Protein AF-A0A8W8MFZ5-F1 (afdb_monomer_lite)

Organism: Magallana gigas (NCBI:txid29159)

pLDDT: mean 96.32, std 3.61, range [72.5, 98.56]

InterPro domains:
  IPR016039 Thiolase-like [G3DSA:3.40.47.10] (1-68)
  IPR016039 Thiolase-like [SSF53901] (1-67)
  IPR020613 Thiolase, conserved site [PS00737] (35-51)
  IPR020617 Thiolase, C-terminal [PF02803] (1-67)
  IPR050215 3-ketoacyl-CoA thiolase-like [PTHR43853] (1-67)

Sequence (68 aa):
GLTIDDIDVFEINEAFASQAYYTVKKLGIPSEKVNPLGGAIALGHPLGCTGARQIATLLHELERRGKR

Radius of gyration: 12.03 Å; chains: 1; bounding box: 26×24×32 Å

Secondary structure (DSSP, 8-state):
---STT-S-B----S-HHHHHHHHHHHT--GGGB-TT--HHHH---TTTHHHHHHHHHHHHHHHHT--

Foldseek 3Di:
DDALVLQQADEDACPDPVVSVCVCVVRVHDPCRYPVVDHCVVVNPPPVCRVVVSVVVVVVVCVVVVHD

Structure (mmCIF, N/CA/C/O backbone):
data_AF-A0A8W8MFZ5-F1
#
_entry.id   AF-A0A8W8MFZ5-F1
#
loop_
_atom_site.group_PDB
_atom_site.id
_atom_site.type_symbol
_atom_site.label_atom_id
_atom_site.label_alt_id
_atom_site.label_comp_id
_atom_site.label_asym_id
_atom_site.label_entity_id
_atom_site.label_seq_id
_atom_site.pdbx_PDB_ins_code
_atom_site.Cartn_x
_atom_site.Cartn_y
_atom_site.Cartn_z
_atom_site.occupancy
_atom_site.B_iso_or_equiv
_atom_site.auth_seq_id
_atom_site.auth_comp_id
_atom_site.auth_asym_id
_atom_site.auth_atom_id
_atom_site.pdbx_PDB_model_num
ATOM 1 N N . GLY A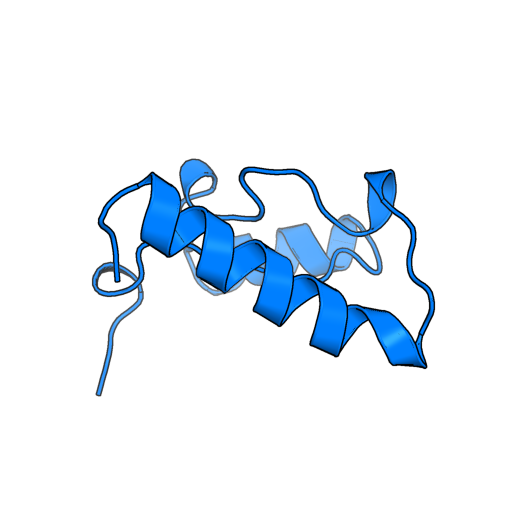 1 1 ? 0.582 0.244 21.010 1.00 84.06 1 GLY A N 1
ATOM 2 C CA . GLY A 1 1 ? 1.048 -0.391 19.763 1.00 84.06 1 GLY A CA 1
ATOM 3 C C . GLY A 1 1 ? -0.167 -0.868 19.005 1.00 84.06 1 GLY A C 1
ATOM 4 O O . GLY A 1 1 ? -1.139 -1.196 19.671 1.00 84.06 1 GLY A O 1
ATOM 5 N N . LEU A 1 2 ? -0.127 -0.842 17.674 1.00 94.81 2 LEU A N 1
ATOM 6 C CA . LEU A 1 2 ? -1.222 -1.296 16.810 1.00 94.81 2 LEU A CA 1
ATOM 7 C C . LEU A 1 2 ? -0.970 -2.737 16.349 1.00 94.81 2 LEU A C 1
ATOM 9 O O . LEU A 1 2 ? 0.181 -3.155 16.208 1.00 94.81 2 LEU A O 1
ATOM 13 N N . THR A 1 3 ? -2.048 -3.470 16.120 1.00 95.69 3 THR A N 1
ATOM 14 C CA . THR A 1 3 ? -2.089 -4.802 15.512 1.00 95.69 3 THR A CA 1
ATOM 15 C C . THR A 1 3 ? -2.499 -4.702 14.040 1.00 95.69 3 THR A C 1
ATOM 17 O O . THR A 1 3 ? -2.883 -3.636 13.568 1.00 95.69 3 THR A O 1
ATOM 20 N N . ILE A 1 4 ? -2.422 -5.807 13.289 1.00 95.12 4 ILE A N 1
ATOM 21 C CA . ILE A 1 4 ? -2.891 -5.854 11.890 1.00 95.12 4 ILE A CA 1
ATOM 22 C C . ILE A 1 4 ? -4.399 -5.584 11.792 1.00 95.12 4 ILE A C 1
ATOM 24 O O . ILE A 1 4 ? -4.858 -4.973 10.826 1.00 95.12 4 ILE A O 1
ATOM 28 N N . ASP A 1 5 ? -5.161 -6.005 12.800 1.00 93.88 5 ASP A N 1
ATOM 29 C CA . ASP A 1 5 ? -6.612 -5.841 12.818 1.00 93.88 5 ASP A CA 1
ATOM 30 C C . ASP A 1 5 ? -7.027 -4.378 12.998 1.00 93.88 5 ASP A C 1
ATOM 32 O O . ASP A 1 5 ? -8.056 -3.976 12.453 1.00 93.88 5 ASP A O 1
ATOM 36 N N . ASP A 1 6 ? -6.183 -3.572 13.651 1.00 95.50 6 ASP A N 1
ATOM 37 C CA . ASP A 1 6 ? -6.399 -2.136 13.862 1.00 95.50 6 ASP A CA 1
ATOM 38 C C . ASP A 1 6 ? -6.211 -1.290 12.590 1.00 95.50 6 ASP A C 1
ATOM 40 O O . ASP A 1 6 ? -6.526 -0.103 12.601 1.00 95.50 6 ASP A O 1
ATOM 44 N N . ILE A 1 7 ? -5.669 -1.863 11.507 1.00 96.31 7 ILE A N 1
ATOM 45 C CA . ILE A 1 7 ? -5.374 -1.137 10.265 1.00 96.31 7 ILE A CA 1
ATOM 46 C C . ILE A 1 7 ? -6.462 -1.410 9.226 1.00 96.31 7 ILE A C 1
ATOM 48 O O . ILE A 1 7 ? -6.746 -2.566 8.892 1.00 96.31 7 ILE A O 1
ATOM 52 N N . ASP A 1 8 ? -7.054 -0.352 8.671 1.00 96.06 8 ASP A N 1
ATOM 53 C CA . ASP A 1 8 ? -8.129 -0.467 7.683 1.00 96.06 8 ASP A CA 1
ATOM 54 C C . ASP A 1 8 ? -7.644 -0.712 6.247 1.00 96.06 8 ASP A C 1
ATOM 56 O O . ASP A 1 8 ? -8.282 -1.465 5.505 1.00 96.06 8 ASP A O 1
ATOM 60 N N . VAL A 1 9 ? -6.555 -0.053 5.838 1.00 97.12 9 VAL A N 1
ATOM 61 C CA . VAL A 1 9 ? -6.013 -0.097 4.471 1.00 97.12 9 VAL A CA 1
ATOM 62 C C . VAL A 1 9 ? -4.489 -0.164 4.513 1.00 97.12 9 VAL A C 1
ATOM 64 O O . VAL A 1 9 ? -3.838 0.594 5.228 1.00 97.12 9 VAL A O 1
ATOM 67 N N . PHE A 1 10 ? -3.919 -1.047 3.698 1.00 97.62 10 PHE A N 1
ATOM 68 C CA . PHE A 1 10 ? -2.484 -1.198 3.502 1.00 97.62 10 PHE A CA 1
ATOM 69 C C . PHE A 1 10 ? -2.113 -0.804 2.072 1.00 97.62 10 PHE A C 1
ATOM 71 O O . PHE A 1 10 ? -2.459 -1.500 1.119 1.00 97.62 10 PHE A O 1
ATOM 78 N N . GLU A 1 11 ? -1.360 0.284 1.929 1.00 97.88 11 GLU A N 1
ATOM 79 C CA . GLU A 1 11 ? -0.646 0.615 0.692 1.00 97.88 11 GLU A CA 1
ATOM 80 C C . GLU A 1 11 ? 0.745 -0.030 0.731 1.00 97.88 11 GLU A C 1
ATOM 82 O O . GLU A 1 11 ? 1.658 0.447 1.406 1.00 97.88 11 GLU A O 1
ATOM 87 N N . ILE A 1 12 ? 0.907 -1.142 0.015 1.00 97.94 12 ILE A N 1
ATOM 88 C CA . ILE A 1 12 ? 2.172 -1.872 -0.110 1.00 97.94 12 ILE A CA 1
ATOM 89 C C . ILE A 1 12 ? 2.664 -1.696 -1.539 1.00 97.94 12 ILE A C 1
ATOM 91 O O . ILE A 1 12 ? 1.994 -2.099 -2.488 1.00 97.94 12 ILE A O 1
ATOM 95 N N . ASN A 1 13 ? 3.850 -1.104 -1.705 1.00 97.75 13 ASN A N 1
ATOM 96 C CA . ASN A 1 13 ? 4.402 -0.895 -3.038 1.00 97.75 13 ASN A CA 1
ATOM 97 C C . ASN A 1 13 ? 4.593 -2.233 -3.771 1.00 97.75 13 ASN A C 1
ATOM 99 O O . ASN A 1 13 ? 5.234 -3.152 -3.262 1.00 97.75 13 ASN A O 1
ATOM 103 N N . GLU A 1 14 ? 4.079 -2.317 -4.993 1.00 97.75 14 GLU A N 1
ATOM 104 C CA . GLU A 1 14 ? 4.146 -3.513 -5.833 1.00 97.75 14 GLU A CA 1
ATOM 105 C C . GLU A 1 14 ? 5.358 -3.438 -6.763 1.00 97.75 14 GLU A C 1
ATOM 107 O O . GLU A 1 14 ? 5.222 -3.424 -7.983 1.00 97.75 14 GLU A O 1
ATOM 112 N N . ALA A 1 15 ? 6.565 -3.360 -6.194 1.00 96.88 15 ALA A N 1
ATOM 113 C CA . ALA A 1 15 ? 7.784 -3.352 -7.006 1.00 96.88 15 ALA A CA 1
ATOM 114 C C . ALA A 1 15 ? 7.887 -4.629 -7.863 1.00 96.88 15 ALA A C 1
ATOM 116 O O . ALA A 1 15 ? 8.255 -4.573 -9.032 1.00 96.88 15 ALA A O 1
ATOM 117 N N . PHE A 1 16 ? 7.505 -5.772 -7.278 1.00 97.94 16 PHE A N 1
ATOM 118 C CA . PHE A 1 16 ? 7.332 -7.056 -7.954 1.00 97.94 16 PHE A CA 1
ATOM 119 C C . PHE A 1 16 ? 6.202 -7.849 -7.288 1.00 97.94 16 PHE A C 1
ATOM 121 O O . PHE A 1 16 ? 6.078 -7.844 -6.060 1.00 97.94 16 PHE A O 1
ATOM 128 N N . ALA A 1 17 ? 5.429 -8.604 -8.075 1.00 97.88 17 ALA A N 1
ATOM 129 C CA . ALA A 1 17 ? 4.312 -9.404 -7.562 1.00 97.88 17 ALA A CA 1
ATOM 1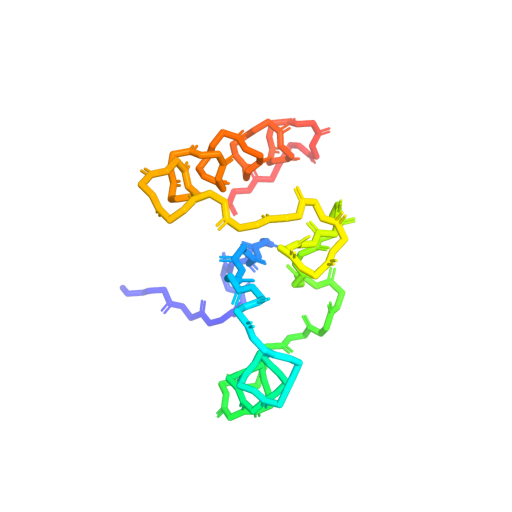30 C C . ALA A 1 17 ? 4.749 -10.439 -6.509 1.00 97.88 17 ALA A C 1
ATOM 132 O O . ALA A 1 17 ? 4.071 -10.632 -5.503 1.00 97.88 17 ALA A O 1
ATOM 133 N N . SER A 1 18 ? 5.909 -11.075 -6.706 1.00 98.38 18 SER A N 1
ATOM 134 C CA . SER A 1 18 ? 6.461 -12.068 -5.777 1.00 98.38 18 SER A CA 1
ATOM 135 C C . SER A 1 18 ? 6.756 -11.477 -4.398 1.00 98.38 18 SER A C 1
ATOM 137 O O . SER A 1 18 ? 6.385 -12.065 -3.382 1.00 98.38 18 SER A O 1
ATOM 139 N N . GLN A 1 19 ? 7.384 -10.299 -4.358 1.00 98.38 19 GLN A N 1
ATOM 140 C CA . GLN A 1 19 ? 7.684 -9.596 -3.115 1.00 98.38 19 GLN A CA 1
ATOM 141 C C . GLN A 1 19 ? 6.400 -9.133 -2.425 1.00 98.38 19 GLN A C 1
ATOM 143 O O . GLN A 1 19 ? 6.248 -9.376 -1.228 1.00 98.38 19 GLN A O 1
ATOM 148 N N . ALA A 1 20 ? 5.475 -8.507 -3.159 1.00 97.94 20 ALA A N 1
ATOM 149 C CA . ALA A 1 20 ? 4.219 -8.020 -2.591 1.00 97.94 20 ALA A CA 1
ATOM 150 C C . ALA A 1 20 ? 3.398 -9.172 -1.986 1.00 97.94 20 ALA A C 1
ATOM 152 O O . ALA A 1 20 ? 3.003 -9.110 -0.820 1.00 97.94 20 ALA A O 1
ATOM 153 N N . TYR A 1 21 ? 3.238 -10.273 -2.731 1.00 98.06 21 TYR A N 1
ATOM 154 C CA . TYR A 1 21 ? 2.542 -11.469 -2.258 1.00 98.06 21 TYR A CA 1
ATOM 155 C C . TYR A 1 21 ? 3.210 -12.082 -1.021 1.00 98.06 21 TYR A C 1
ATOM 157 O O . TYR A 1 21 ? 2.528 -12.430 -0.053 1.00 98.06 21 TYR A O 1
ATOM 165 N N . TYR A 1 22 ? 4.544 -12.191 -1.021 1.00 98.56 22 TYR A N 1
ATOM 166 C CA . TYR A 1 22 ? 5.281 -12.707 0.130 1.00 98.56 22 TYR A CA 1
ATOM 167 C C . TYR A 1 22 ? 5.050 -11.851 1.380 1.00 98.56 22 TYR A C 1
ATOM 169 O O . TYR A 1 22 ? 4.763 -12.410 2.436 1.00 98.56 22 TYR A O 1
ATOM 177 N N . THR A 1 23 ? 5.123 -10.521 1.269 1.00 98.25 23 THR A N 1
ATOM 178 C CA . THR A 1 23 ? 4.903 -9.602 2.397 1.00 98.25 23 THR A CA 1
ATOM 179 C C . THR A 1 23 ? 3.505 -9.764 2.991 1.00 98.25 23 THR A C 1
ATOM 181 O O . THR A 1 23 ? 3.382 -9.963 4.199 1.00 98.25 23 THR A O 1
ATOM 184 N N . VAL A 1 24 ? 2.465 -9.752 2.149 1.00 98.12 24 VAL A N 1
ATOM 185 C CA . VAL A 1 24 ? 1.064 -9.915 2.579 1.00 98.12 24 VAL A CA 1
ATOM 186 C C . VAL A 1 24 ? 0.869 -11.249 3.297 1.00 98.12 24 VAL A C 1
ATOM 188 O O . VAL A 1 24 ? 0.357 -11.287 4.416 1.00 98.12 24 VAL A O 1
ATOM 191 N N . LYS A 1 25 ? 1.359 -12.343 2.700 1.00 98.06 25 LYS A N 1
ATOM 192 C CA . LYS A 1 25 ? 1.252 -13.687 3.278 1.00 98.06 25 LYS A CA 1
ATOM 193 C C . LYS A 1 25 ? 2.035 -13.824 4.582 1.00 98.06 25 LYS A C 1
ATOM 195 O O . LYS A 1 25 ? 1.547 -14.437 5.527 1.00 98.06 25 LYS A O 1
ATOM 200 N N . LYS A 1 26 ? 3.255 -13.284 4.639 1.00 98.19 26 LYS A N 1
ATOM 201 C CA . LYS A 1 26 ? 4.145 -13.414 5.799 1.00 98.19 26 LYS A CA 1
ATOM 202 C C . LYS A 1 26 ? 3.620 -12.653 7.014 1.00 98.19 26 LYS A C 1
ATOM 204 O O . LYS A 1 26 ? 3.824 -13.120 8.132 1.00 98.19 26 LYS A O 1
ATOM 209 N N . LEU A 1 27 ? 2.972 -11.512 6.787 1.00 97.38 27 LEU A N 1
ATOM 210 C CA . LEU A 1 27 ? 2.383 -10.677 7.834 1.00 97.38 27 LEU A CA 1
ATOM 211 C C . LEU A 1 27 ? 0.924 -11.039 8.151 1.00 97.38 27 LEU A C 1
ATOM 213 O O . LEU A 1 27 ? 0.377 -10.508 9.110 1.00 97.38 27 LEU A O 1
ATOM 217 N N . GLY A 1 28 ? 0.304 -11.941 7.380 1.00 97.25 28 GLY A N 1
ATOM 218 C CA . GLY A 1 28 ? -1.084 -12.358 7.589 1.00 97.25 28 GLY A CA 1
ATOM 219 C C . GLY A 1 28 ? -2.098 -11.246 7.316 1.00 97.25 28 GLY A C 1
ATOM 220 O O . GLY A 1 28 ? -3.128 -11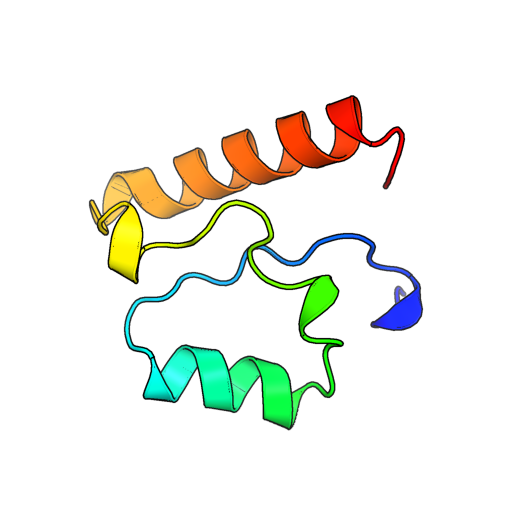.188 7.978 1.00 97.25 28 GLY A O 1
ATOM 221 N N . ILE A 1 29 ? -1.800 -10.346 6.374 1.00 98.00 29 ILE A N 1
ATOM 222 C CA . ILE A 1 29 ? -2.672 -9.207 6.068 1.00 98.00 29 ILE A CA 1
ATOM 223 C C . ILE A 1 29 ? -3.859 -9.698 5.223 1.00 98.00 29 ILE A C 1
ATOM 225 O O . ILE A 1 29 ? -3.629 -10.351 4.199 1.00 98.00 29 ILE A O 1
ATOM 229 N N . PRO A 1 30 ? -5.113 -9.374 5.594 1.00 96.88 30 PRO A N 1
ATOM 230 C CA . PRO A 1 30 ? -6.273 -9.688 4.767 1.00 96.88 30 PRO A CA 1
ATOM 231 C C . PRO A 1 30 ? -6.165 -9.021 3.390 1.00 96.88 30 PRO A C 1
ATOM 233 O O . PRO A 1 30 ? -5.943 -7.812 3.289 1.00 96.88 30 PRO A O 1
ATOM 236 N N . SER A 1 31 ? -6.298 -9.804 2.318 1.00 95.69 31 SER A N 1
ATOM 237 C CA . SER A 1 31 ? -6.055 -9.348 0.940 1.00 95.69 31 SER A CA 1
ATOM 238 C C . SER A 1 31 ? -6.944 -8.179 0.512 1.00 95.69 31 SER A C 1
ATOM 240 O O . SER A 1 31 ? -6.511 -7.319 -0.243 1.00 95.69 31 SER A O 1
ATOM 242 N N . GLU A 1 32 ? -8.166 -8.112 1.031 1.00 95.81 32 GLU A N 1
ATOM 243 C CA . GLU A 1 32 ? -9.150 -7.064 0.767 1.00 95.81 32 GLU A CA 1
ATOM 244 C C . GLU A 1 32 ? -8.757 -5.692 1.337 1.00 95.81 32 GLU A C 1
ATOM 246 O O . GLU A 1 32 ? -9.312 -4.669 0.926 1.00 95.81 32 GLU A O 1
ATOM 251 N N . LYS A 1 33 ? -7.798 -5.657 2.273 1.00 96.38 33 LYS A N 1
ATOM 252 C CA . LYS A 1 33 ? -7.243 -4.419 2.831 1.00 96.38 33 LYS A CA 1
ATOM 253 C C . LYS A 1 33 ? -6.020 -3.917 2.053 1.00 96.38 33 LYS A C 1
ATOM 255 O O . LYS A 1 33 ? -5.596 -2.790 2.290 1.00 96.38 33 LYS A O 1
ATOM 260 N N . VAL A 1 34 ? -5.440 -4.715 1.152 1.00 98.06 34 VAL A N 1
ATOM 261 C CA . VAL A 1 34 ? -4.188 -4.386 0.449 1.00 98.06 34 VAL A CA 1
ATOM 262 C C . VAL A 1 34 ? -4.483 -3.730 -0.897 1.00 98.06 34 VAL A C 1
ATOM 264 O O . VAL A 1 34 ? -5.191 -4.308 -1.716 1.00 98.06 34 VAL A O 1
ATOM 267 N N . ASN A 1 35 ? -3.907 -2.548 -1.138 1.00 98.00 35 ASN A N 1
ATOM 268 C CA . ASN A 1 35 ? -3.956 -1.817 -2.412 1.00 98.00 35 ASN A CA 1
ATOM 269 C C . ASN A 1 35 ? -5.359 -1.797 -3.064 1.00 98.00 35 ASN A C 1
ATOM 271 O O . ASN A 1 35 ? -5.504 -2.194 -4.223 1.00 98.00 35 ASN A O 1
ATOM 275 N N . PRO A 1 36 ? -6.417 -1.334 -2.368 1.00 96.81 36 PRO A N 1
ATOM 276 C CA . PRO A 1 36 ? -7.790 -1.420 -2.874 1.00 96.81 36 PRO A CA 1
ATOM 277 C C . PRO A 1 36 ? -8.043 -0.624 -4.167 1.00 96.81 36 PRO A C 1
ATOM 279 O O . PRO A 1 36 ? -9.073 -0.819 -4.808 1.00 96.81 36 PRO A O 1
ATOM 282 N N . LEU A 1 37 ? -7.132 0.284 -4.536 1.00 97.19 37 LEU A N 1
ATOM 283 C CA . LEU A 1 37 ? -7.175 1.084 -5.764 1.00 97.19 37 LEU A CA 1
ATOM 284 C C . LEU A 1 37 ? -6.130 0.646 -6.810 1.00 97.19 37 LEU A C 1
ATOM 286 O O . LEU A 1 37 ? -5.921 1.349 -7.798 1.00 97.19 37 LEU A O 1
ATOM 290 N N . GLY A 1 38 ? -5.485 -0.507 -6.603 1.00 96.69 38 GLY A N 1
ATOM 291 C CA . GLY A 1 38 ? -4.351 -0.974 -7.399 1.00 96.69 38 GLY A CA 1
ATOM 292 C C . GLY A 1 38 ? -3.024 -0.321 -6.996 1.00 96.69 38 GLY A C 1
ATOM 293 O O . GLY A 1 38 ? -2.991 0.741 -6.375 1.00 96.69 38 GLY A O 1
ATOM 294 N N . GLY A 1 39 ? -1.911 -0.971 -7.341 1.00 97.12 39 GLY A N 1
ATOM 295 C CA . GLY A 1 39 ? -0.568 -0.525 -6.978 1.00 97.12 39 GLY A CA 1
ATOM 296 C C . GLY A 1 39 ? 0.353 -0.301 -8.175 1.00 97.12 39 GLY A C 1
ATOM 297 O O . GLY A 1 39 ? -0.073 -0.044 -9.302 1.00 97.12 39 GLY A O 1
ATOM 298 N N . ALA A 1 40 ? 1.656 -0.349 -7.912 1.00 97.81 40 ALA A N 1
ATOM 299 C CA . ALA A 1 40 ? 2.691 0.035 -8.866 1.00 97.81 40 ALA A CA 1
ATOM 300 C C . ALA A 1 40 ? 2.800 -0.875 -10.103 1.00 97.81 40 ALA A C 1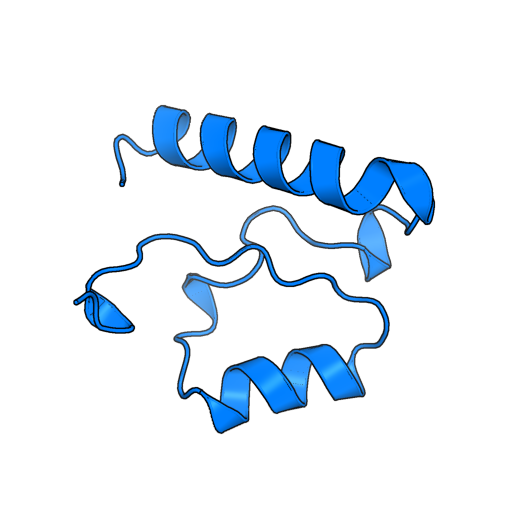
ATOM 302 O O . ALA A 1 40 ? 3.311 -0.419 -11.125 1.00 97.81 40 ALA A O 1
ATOM 303 N N . ILE A 1 41 ? 2.282 -2.111 -10.062 1.00 97.44 41 ILE A N 1
ATOM 304 C CA . ILE A 1 41 ? 2.219 -2.973 -11.257 1.00 97.44 41 ILE A CA 1
ATOM 305 C C . ILE A 1 41 ? 1.291 -2.356 -12.311 1.00 97.44 41 ILE A C 1
ATOM 307 O O . ILE A 1 41 ? 1.601 -2.395 -13.499 1.00 97.44 41 ILE A O 1
ATOM 311 N N . ALA A 1 42 ? 0.174 -1.763 -11.880 1.00 97.81 42 ALA A N 1
ATOM 312 C CA . ALA A 1 42 ? -0.790 -1.117 -12.769 1.00 97.81 42 ALA A CA 1
ATOM 313 C C . ALA A 1 42 ? -0.484 0.374 -12.991 1.00 97.81 42 ALA A C 1
ATOM 315 O O . ALA A 1 42 ? -0.564 0.867 -14.112 1.00 97.81 42 ALA A O 1
ATOM 316 N N . LEU A 1 43 ? -0.136 1.096 -11.922 1.00 96.44 43 LEU A N 1
ATOM 317 C CA . LEU A 1 43 ? 0.020 2.557 -11.919 1.00 96.44 43 LEU A CA 1
ATOM 318 C C . LEU A 1 43 ? 1.442 3.024 -12.270 1.00 96.44 43 LEU A C 1
ATOM 320 O O . LEU A 1 43 ? 1.676 4.219 -12.454 1.00 96.44 43 LEU A O 1
ATOM 324 N N . GLY A 1 44 ? 2.394 2.096 -12.351 1.00 95.56 44 GLY A N 1
ATOM 325 C CA . GLY A 1 44 ? 3.807 2.383 -12.551 1.00 95.56 44 GLY A CA 1
ATOM 326 C C . GLY A 1 44 ? 4.544 2.775 -11.266 1.00 95.56 44 GLY A C 1
ATOM 327 O O . GLY A 1 44 ? 3.956 3.093 -10.229 1.00 95.56 44 GLY A O 1
ATOM 328 N N . HIS A 1 45 ? 5.876 2.760 -11.355 1.00 97.06 45 HIS A N 1
ATOM 329 C CA . HIS A 1 45 ? 6.778 3.017 -10.232 1.00 97.06 45 HIS A CA 1
ATOM 330 C C . HIS A 1 45 ? 7.828 4.096 -10.559 1.00 97.06 45 HIS A C 1
ATOM 332 O O . HIS A 1 45 ? 9.006 3.786 -10.755 1.00 97.06 45 HIS A O 1
ATOM 338 N N . PRO A 1 46 ? 7.450 5.388 -10.614 1.00 94.31 46 PRO A N 1
ATOM 339 C CA . PRO A 1 46 ? 8.433 6.464 -10.602 1.00 94.31 46 PRO A CA 1
ATOM 340 C C . PRO A 1 46 ? 9.121 6.479 -9.229 1.00 94.31 46 PRO A C 1
ATOM 342 O O . PRO A 1 46 ? 8.512 6.878 -8.230 1.00 94.31 46 PRO A O 1
ATOM 345 N N . LEU A 1 47 ? 10.376 6.013 -9.181 1.00 92.75 47 LEU A N 1
ATOM 346 C CA . LEU A 1 47 ? 11.123 5.689 -7.953 1.00 92.75 47 LEU A CA 1
ATOM 347 C C . LEU A 1 47 ? 10.968 6.747 -6.846 1.00 92.75 47 LEU A C 1
ATOM 349 O O . LEU A 1 47 ? 10.509 6.430 -5.753 1.00 92.75 47 LEU A O 1
ATOM 353 N N . GLY A 1 48 ? 11.271 8.015 -7.139 1.00 95.81 48 GLY A N 1
ATOM 354 C CA . GLY A 1 48 ? 11.209 9.097 -6.146 1.00 95.81 48 GLY A CA 1
ATOM 355 C C . GLY A 1 48 ? 9.798 9.582 -5.786 1.00 95.81 48 GLY A C 1
ATOM 356 O O . GLY A 1 48 ? 9.603 10.156 -4.722 1.00 95.81 48 GLY A O 1
ATOM 357 N N . CYS A 1 49 ? 8.801 9.354 -6.645 1.00 97.31 49 CYS A N 1
ATOM 358 C CA . CYS A 1 49 ? 7.436 9.860 -6.448 1.00 97.31 49 CYS A CA 1
ATOM 359 C C . CYS A 1 49 ? 6.531 8.850 -5.723 1.00 97.31 49 CYS A C 1
ATOM 361 O O . CYS A 1 49 ? 5.571 9.233 -5.057 1.00 97.31 49 CYS A O 1
ATOM 363 N N . THR A 1 50 ? 6.847 7.555 -5.804 1.00 97.44 50 THR A N 1
ATOM 364 C CA . THR A 1 50 ? 5.937 6.488 -5.363 1.00 97.44 50 THR A CA 1
ATOM 365 C C . THR A 1 50 ? 5.515 6.610 -3.903 1.00 97.44 50 THR A C 1
ATOM 367 O O . THR A 1 50 ? 4.324 6.517 -3.631 1.00 97.44 50 THR A O 1
ATOM 370 N N . GLY A 1 51 ? 6.439 6.889 -2.980 1.00 97.19 51 GLY A N 1
ATOM 371 C CA . GLY A 1 51 ? 6.086 7.045 -1.565 1.00 97.19 51 GLY A CA 1
ATOM 372 C C . GLY A 1 51 ? 5.093 8.189 -1.327 1.00 97.19 51 GLY A C 1
ATOM 373 O O . GLY A 1 51 ? 4.091 8.008 -0.641 1.00 97.19 51 GLY A O 1
ATOM 374 N N . ALA A 1 52 ? 5.317 9.344 -1.963 1.00 98.12 52 ALA A N 1
ATOM 375 C CA . ALA A 1 52 ? 4.413 10.490 -1.863 1.00 98.12 52 ALA A CA 1
ATOM 376 C C . ALA A 1 52 ? 3.037 10.188 -2.481 1.00 98.12 52 ALA A C 1
ATOM 378 O O . ALA A 1 52 ? 2.007 10.480 -1.872 1.00 98.12 52 ALA A O 1
ATOM 379 N N . ARG A 1 53 ? 3.014 9.542 -3.656 1.00 97.75 53 ARG A N 1
ATOM 380 C CA . ARG A 1 53 ? 1.774 9.092 -4.303 1.00 97.75 53 ARG A CA 1
ATOM 381 C C . ARG A 1 53 ? 0.989 8.144 -3.395 1.00 97.75 53 ARG A C 1
ATOM 383 O O . ARG A 1 53 ? -0.208 8.342 -3.242 1.00 97.75 53 ARG A O 1
ATOM 390 N N . GLN A 1 54 ? 1.636 7.144 -2.796 1.00 98.00 54 GLN A N 1
ATOM 391 C CA . GLN A 1 54 ? 0.964 6.167 -1.932 1.00 98.00 54 GLN A CA 1
ATOM 392 C C . GLN A 1 54 ? 0.332 6.817 -0.705 1.00 98.00 54 GLN A C 1
ATOM 394 O O . GLN A 1 54 ? -0.809 6.503 -0.383 1.00 98.00 54 GLN A O 1
ATOM 399 N N . ILE A 1 55 ? 1.024 7.766 -0.065 1.00 97.94 55 ILE A N 1
ATOM 400 C CA . ILE A 1 55 ? 0.455 8.533 1.052 1.00 97.94 55 ILE A CA 1
ATOM 401 C C . ILE A 1 55 ? -0.790 9.297 0.592 1.00 97.94 55 ILE A C 1
ATOM 403 O O . ILE A 1 55 ? -1.827 9.229 1.247 1.00 97.94 55 ILE A O 1
ATOM 407 N N . ALA A 1 56 ? -0.715 9.987 -0.551 1.00 97.88 56 ALA A N 1
ATOM 408 C CA . ALA A 1 56 ? -1.861 10.709 -1.093 1.00 97.88 56 ALA A CA 1
ATOM 409 C C . ALA A 1 56 ? -3.032 9.761 -1.403 1.00 97.88 56 ALA A C 1
ATOM 411 O O . ALA A 1 56 ? -4.156 10.036 -0.991 1.00 97.88 56 ALA A O 1
ATOM 412 N N . THR A 1 57 ? -2.775 8.631 -2.067 1.00 98.00 57 THR A N 1
ATOM 413 C CA . THR A 1 57 ? -3.784 7.605 -2.366 1.00 98.00 57 THR A CA 1
ATOM 414 C C . THR A 1 57 ? -4.430 7.062 -1.088 1.00 98.00 57 THR A C 1
ATOM 416 O O . THR A 1 57 ? -5.656 7.025 -1.005 1.00 98.00 57 THR A O 1
ATOM 419 N N . LEU A 1 58 ? -3.629 6.709 -0.077 1.00 97.69 58 LEU A N 1
ATOM 420 C CA . LEU A 1 58 ? -4.108 6.168 1.196 1.00 97.69 58 LEU A CA 1
ATOM 421 C C . LEU A 1 58 ? -5.015 7.157 1.932 1.00 97.69 58 LEU A C 1
ATOM 423 O O . LEU A 1 58 ? -6.119 6.793 2.326 1.00 97.69 58 LEU A O 1
ATOM 427 N N . LEU A 1 59 ? -4.570 8.406 2.100 1.00 97.62 59 LEU A N 1
ATOM 428 C CA . LEU A 1 59 ? -5.317 9.411 2.861 1.00 97.62 59 LEU A CA 1
ATOM 429 C C . LEU A 1 59 ? -6.673 9.724 2.220 1.00 97.62 59 LEU A C 1
ATOM 431 O O . LEU A 1 59 ? -7.681 9.743 2.924 1.00 97.62 59 LEU A O 1
ATOM 435 N N . HIS A 1 60 ? -6.717 9.891 0.894 1.00 97.50 60 HIS A N 1
ATOM 436 C CA . HIS A 1 60 ? -7.979 10.128 0.186 1.00 97.50 60 HIS A CA 1
ATOM 437 C C . HIS A 1 60 ? -8.902 8.903 0.245 1.00 97.50 60 HIS A C 1
ATOM 439 O O . HIS A 1 60 ? -10.121 9.054 0.320 1.00 97.50 60 HIS A O 1
ATOM 445 N N . GLU A 1 61 ? -8.349 7.685 0.230 1.00 96.50 61 GLU A N 1
ATOM 446 C CA . GLU A 1 61 ? -9.160 6.471 0.347 1.00 96.50 61 GLU A CA 1
ATOM 447 C C . GLU A 1 61 ? -9.755 6.297 1.746 1.00 96.50 61 GLU A C 1
ATOM 449 O O . GLU A 1 61 ? -10.925 5.927 1.873 1.00 96.50 61 GLU A O 1
ATOM 454 N N . LEU A 1 62 ? -8.980 6.585 2.793 1.00 96.81 62 LEU A N 1
ATOM 455 C CA . LEU A 1 62 ? -9.461 6.563 4.175 1.00 96.81 62 LEU A CA 1
ATOM 456 C C . LEU A 1 62 ? -10.543 7.622 4.398 1.00 96.81 62 LEU A C 1
ATOM 458 O O . LEU A 1 62 ? -11.592 7.300 4.957 1.00 96.81 62 LEU A O 1
ATOM 462 N N . GLU A 1 63 ? -10.334 8.841 3.889 1.00 96.69 63 GLU A N 1
ATOM 463 C CA . GLU A 1 63 ? -11.329 9.916 3.935 1.00 96.69 63 GLU A CA 1
ATOM 464 C C . GLU A 1 63 ? -12.628 9.498 3.232 1.00 96.69 63 GLU A C 1
ATOM 466 O O . GLU A 1 63 ? -13.704 9.568 3.828 1.00 96.69 63 GLU A O 1
ATOM 471 N N . ARG A 1 64 ? -12.538 8.961 2.007 1.00 96.25 64 ARG A N 1
ATOM 472 C CA . ARG A 1 64 ? -13.706 8.504 1.238 1.00 96.25 64 ARG A CA 1
ATOM 473 C C . ARG A 1 64 ? -14.489 7.396 1.945 1.00 96.25 64 ARG A C 1
ATOM 475 O O . ARG A 1 64 ? -15.706 7.312 1.785 1.00 96.25 64 ARG A O 1
ATOM 482 N N . ARG A 1 65 ? -13.805 6.526 2.694 1.00 94.31 65 ARG A N 1
ATOM 483 C CA . ARG A 1 65 ? -14.425 5.416 3.437 1.00 94.31 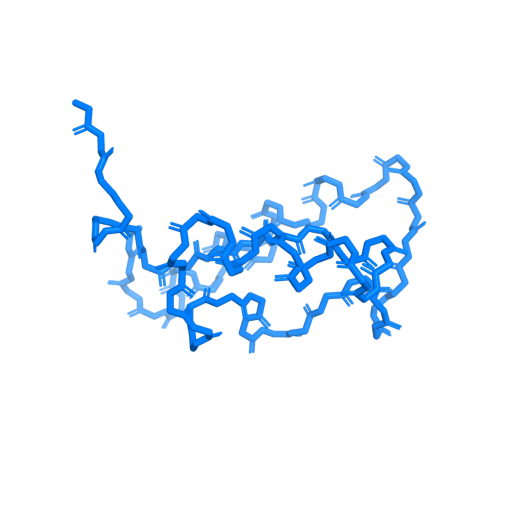65 ARG A CA 1
ATOM 484 C C . ARG A 1 65 ? -14.861 5.788 4.856 1.00 94.31 65 ARG A C 1
ATOM 486 O O . ARG A 1 65 ? -15.522 4.968 5.489 1.00 94.31 65 ARG A O 1
ATOM 493 N N . GLY A 1 66 ? -14.480 6.959 5.372 1.00 93.75 66 GLY A N 1
ATOM 494 C CA . GLY A 1 66 ? -14.658 7.306 6.786 1.00 93.75 66 GLY A CA 1
ATOM 495 C C . GLY A 1 66 ? -13.896 6.369 7.734 1.00 93.75 66 GLY A C 1
ATOM 496 O O . GLY A 1 66 ? -14.399 6.038 8.807 1.00 93.75 66 GLY A O 1
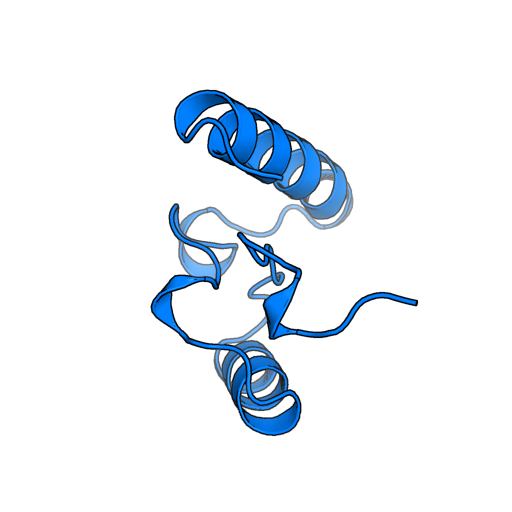ATOM 497 N N . LYS A 1 67 ? -12.721 5.890 7.307 1.00 90.44 67 LYS A N 1
ATOM 498 C CA . LYS A 1 67 ? -11.888 4.884 7.992 1.00 90.44 67 LYS A CA 1
ATOM 499 C C . LYS A 1 67 ? -10.615 5.493 8.591 1.00 90.44 67 LYS A C 1
ATOM 501 O O . LYS A 1 67 ? -10.368 6.685 8.394 1.00 90.44 67 LYS A O 1
ATOM 506 N N . ARG A 1 68 ? -9.840 4.707 9.352 1.00 72.50 68 ARG A N 1
ATOM 507 C CA . ARG A 1 68 ? -8.617 5.177 10.034 1.00 72.50 68 ARG A CA 1
ATOM 508 C C . ARG A 1 68 ? -7.383 4.343 9.715 1.00 72.50 68 ARG A C 1
ATOM 510 O O . ARG A 1 68 ? -7.479 3.103 9.637 1.00 72.50 68 ARG A O 1
#